Protein AF-A0A7X3ZMJ9-F1 (afdb_monomer)

Solvent-accessible surface area (backbone atoms only — not comparable to full-atom values): 6054 Å² total; per-residue (Å²): 107,75,67,59,53,50,52,52,50,52,51,50,51,52,49,50,54,52,52,51,51,53,53,51,52,51,52,51,56,41,30,74,75,57,77,33,69,69,58,31,53,70,73,40,60,43,65,61,42,50,48,36,51,50,48,34,56,51,53,41,49,50,45,49,53,50,42,53,50,52,36,52,53,50,30,70,76,41,61,91,47,32,68,59,44,51,50,50,37,48,52,54,40,54,51,49,42,51,52,40,47,52,50,29,51,49,53,43,50,54,61,71,74,109

Sequence (114 aa):
MRSSYKKALIVYIGFIVVLVGILFGIIYRYYSQYGSIADTMMMVDFQGLLLAFMGAAVLSLISVVLTFNLARAWAKEQPEFTEQIVRYALIINLSLIIILGGLAVGIIVLRTLL

pLDDT: mean 81.0, std 8.13, range [56.03, 90.94]

Secondary structure (DSSP, 8-state):
-HHHHHHHHHHHHHHHHHHHHHHHHHHHHHHHHHSSHHHHHHHTTHHHHHHHHHHHHHHHHHHHHHHHHHHHHHHHH-GGGHHHHHHHHHHHHHHHHHHHHHHHHHHHHHHHH-

Structure (mmCIF, N/CA/C/O backbone):
data_AF-A0A7X3ZMJ9-F1
#
_entry.id   AF-A0A7X3ZMJ9-F1
#
loop_
_atom_site.group_PDB
_atom_site.id
_atom_site.type_symbol
_atom_site.label_atom_id
_atom_site.label_alt_id
_atom_site.label_comp_id
_atom_site.label_asym_id
_atom_site.label_entity_id
_atom_site.label_seq_id
_atom_site.pdbx_PDB_ins_code
_atom_site.Cartn_x
_atom_site.Cartn_y
_atom_site.Cartn_z
_atom_site.occupancy
_atom_site.B_iso_or_equiv
_atom_site.auth_seq_id
_atom_site.auth_comp_id
_atom_site.auth_asym_id
_atom_site.auth_atom_id
_atom_site.pdbx_PDB_model_num
ATOM 1 N N . MET A 1 1 ? -15.635 -2.888 13.598 1.00 62.59 1 MET A N 1
ATOM 2 C CA . MET A 1 1 ? -14.289 -3.426 13.261 1.00 62.59 1 MET A CA 1
ATOM 3 C C . MET A 1 1 ? -14.222 -4.215 11.956 1.00 62.59 1 MET A C 1
ATOM 5 O O . MET A 1 1 ? -13.471 -3.810 11.079 1.00 62.59 1 MET A O 1
ATOM 9 N N . ARG A 1 2 ? -14.986 -5.308 11.783 1.00 70.62 2 ARG A N 1
ATOM 10 C CA . ARG A 1 2 ? -14.866 -6.198 10.604 1.00 70.62 2 ARG A CA 1
ATOM 11 C C . ARG A 1 2 ? -15.077 -5.481 9.259 1.00 70.62 2 ARG A C 1
ATOM 13 O O . ARG A 1 2 ? -14.364 -5.769 8.308 1.00 70.62 2 ARG A O 1
ATOM 20 N N . SER A 1 3 ? -16.009 -4.525 9.197 1.00 76.88 3 SER A N 1
ATOM 21 C CA . SER A 1 3 ? -16.251 -3.694 8.003 1.00 76.88 3 SER A CA 1
ATOM 22 C C . SER A 1 3 ? -15.070 -2.762 7.687 1.00 76.88 3 SER A C 1
ATOM 24 O O . SER A 1 3 ? -14.593 -2.736 6.559 1.00 76.88 3 SER A O 1
ATOM 26 N N . SER A 1 4 ? -14.524 -2.069 8.688 1.00 74.56 4 SER A N 1
ATOM 27 C CA . SER A 1 4 ? -13.376 -1.163 8.534 1.00 74.56 4 SER A CA 1
ATOM 28 C C . SER A 1 4 ? -12.095 -1.894 8.120 1.00 74.56 4 SER A C 1
ATOM 30 O O . SER A 1 4 ? -11.391 -1.427 7.232 1.00 74.56 4 SER A O 1
ATOM 32 N N . TYR A 1 5 ? -11.836 -3.074 8.695 1.00 74.31 5 TYR A N 1
ATOM 33 C CA . TYR A 1 5 ? -10.725 -3.932 8.274 1.00 74.31 5 TYR A CA 1
ATOM 34 C C . TYR A 1 5 ? -10.882 -4.376 6.816 1.00 74.31 5 TYR A C 1
ATOM 36 O O . TYR A 1 5 ? -9.952 -4.244 6.029 1.00 74.31 5 TYR A O 1
ATOM 44 N N . LYS A 1 6 ? -12.087 -4.817 6.419 1.00 80.94 6 LYS A N 1
ATOM 45 C CA . LYS A 1 6 ? -12.381 -5.152 5.017 1.00 80.94 6 LYS A CA 1
ATOM 46 C C . LYS A 1 6 ? -12.144 -3.965 4.081 1.00 80.94 6 LYS A C 1
ATOM 48 O O . LYS A 1 6 ? -11.554 -4.157 3.028 1.00 80.94 6 LYS A O 1
ATOM 53 N N . LYS A 1 7 ? -12.561 -2.751 4.459 1.00 78.25 7 LYS A N 1
ATOM 54 C CA . LYS A 1 7 ? -12.319 -1.534 3.664 1.00 78.25 7 LYS A CA 1
ATOM 55 C C . LYS A 1 7 ? -10.825 -1.261 3.483 1.00 78.25 7 LYS A C 1
ATOM 57 O O . LYS A 1 7 ? -10.395 -1.043 2.359 1.00 78.25 7 LYS A O 1
ATOM 62 N N . ALA A 1 8 ? -10.040 -1.325 4.559 1.00 76.44 8 ALA A N 1
ATOM 63 C CA . ALA A 1 8 ? -8.590 -1.153 4.476 1.00 76.44 8 ALA A CA 1
ATOM 64 C C . ALA A 1 8 ? -7.930 -2.233 3.605 1.00 76.44 8 ALA A C 1
ATOM 66 O O . ALA A 1 8 ? -7.053 -1.925 2.808 1.00 76.44 8 ALA A O 1
ATOM 67 N N . LEU A 1 9 ? -8.404 -3.478 3.694 1.00 80.50 9 LEU A N 1
ATOM 68 C CA . LEU A 1 9 ? -7.896 -4.588 2.892 1.00 80.50 9 LEU A CA 1
ATOM 69 C C . LEU A 1 9 ? -8.247 -4.441 1.402 1.00 80.50 9 LEU A C 1
ATOM 71 O O . LEU A 1 9 ? -7.408 -4.716 0.554 1.00 80.50 9 LEU A O 1
ATOM 75 N N . ILE A 1 10 ? -9.442 -3.943 1.070 1.00 85.50 10 ILE A N 1
ATOM 76 C CA . ILE A 1 10 ? -9.819 -3.598 -0.312 1.00 85.50 10 ILE A CA 1
ATOM 77 C C . ILE A 1 10 ? -8.912 -2.492 -0.858 1.00 85.50 10 ILE A C 1
ATOM 79 O O . ILE A 1 10 ? -8.425 -2.606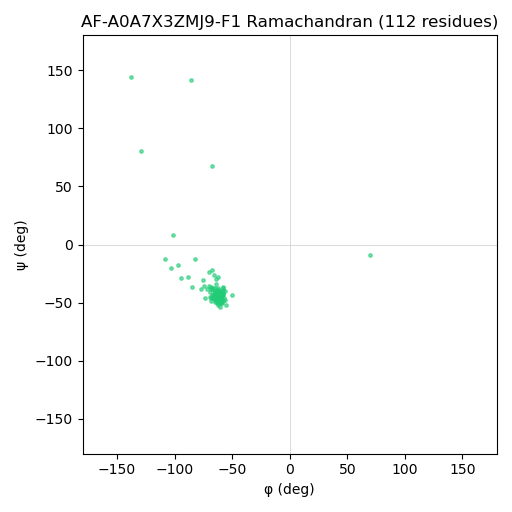 -1.980 1.00 85.50 10 ILE A O 1
ATOM 83 N N . VAL A 1 11 ? -8.652 -1.442 -0.071 1.00 82.38 11 VAL A N 1
ATOM 84 C CA . VAL A 1 11 ? -7.748 -0.358 -0.489 1.00 82.38 11 VAL A CA 1
ATOM 85 C C . VAL A 1 11 ? -6.318 -0.866 -0.658 1.00 82.38 11 VAL A C 1
ATOM 87 O O . VAL A 1 11 ? -5.672 -0.519 -1.640 1.00 82.38 11 VAL A O 1
ATOM 90 N N . TYR A 1 12 ? -5.847 -1.738 0.234 1.00 80.06 12 TYR A N 1
ATOM 91 C CA . TYR A 1 12 ? -4.554 -2.403 0.091 1.00 80.06 12 TYR A CA 1
ATOM 92 C C . TYR A 1 12 ? -4.481 -3.244 -1.193 1.00 80.06 12 TYR A C 1
ATOM 94 O O . TYR A 1 12 ? -3.515 -3.133 -1.937 1.00 80.06 12 TYR A O 1
ATOM 102 N N . ILE A 1 13 ? -5.515 -4.028 -1.518 1.00 86.81 13 ILE A N 1
ATOM 103 C CA . ILE A 1 13 ? -5.560 -4.781 -2.783 1.00 86.81 13 ILE A CA 1
ATOM 104 C C . ILE A 1 13 ? -5.511 -3.826 -3.980 1.00 86.81 13 ILE A C 1
ATOM 106 O O . ILE A 1 13 ? -4.731 -4.051 -4.902 1.00 86.81 13 ILE A O 1
ATOM 110 N N . GLY A 1 14 ? -6.294 -2.743 -3.959 1.00 85.88 14 GLY A N 1
ATOM 111 C CA . GLY A 1 14 ? -6.251 -1.718 -5.004 1.00 85.88 14 GLY A CA 1
ATOM 112 C C . GLY A 1 14 ? -4.857 -1.103 -5.153 1.00 85.88 14 GLY A C 1
ATOM 113 O O . GLY A 1 14 ? -4.364 -0.953 -6.268 1.00 85.88 14 GLY A O 1
ATOM 114 N N . PHE A 1 15 ? -4.184 -0.830 -4.036 1.00 82.06 15 PHE A N 1
ATOM 115 C CA . PHE A 1 15 ? -2.805 -0.356 -4.011 1.00 82.06 15 PHE A CA 1
ATOM 116 C C . PHE A 1 15 ? -1.828 -1.350 -4.659 1.00 82.06 15 PHE A C 1
ATOM 118 O O . PHE A 1 15 ? -1.013 -0.946 -5.488 1.00 82.06 15 PHE A O 1
ATOM 125 N N . ILE A 1 16 ? -1.945 -2.647 -4.360 1.00 85.69 16 ILE A N 1
ATOM 126 C CA . ILE A 1 16 ? -1.130 -3.689 -4.999 1.00 85.69 16 ILE A CA 1
ATOM 127 C C . ILE A 1 16 ? -1.384 -3.745 -6.507 1.00 85.69 16 ILE A C 1
ATOM 129 O O . ILE A 1 16 ? -0.429 -3.801 -7.274 1.00 85.69 16 ILE A O 1
ATOM 133 N N . VAL A 1 17 ? -2.643 -3.679 -6.952 1.00 87.75 17 VAL A N 1
ATOM 134 C CA . VAL A 1 17 ? -2.979 -3.665 -8.388 1.00 87.75 17 VAL A CA 1
ATOM 135 C C . VAL A 1 17 ? -2.331 -2.472 -9.093 1.00 87.75 17 VAL A C 1
ATOM 137 O O . VAL A 1 17 ? -1.747 -2.640 -10.163 1.00 87.75 17 VAL A O 1
ATOM 140 N N . VAL A 1 18 ? -2.377 -1.284 -8.483 1.00 85.44 18 VAL A N 1
ATOM 141 C CA . VAL A 1 18 ? -1.730 -0.078 -9.024 1.00 85.44 18 VAL A CA 1
ATOM 142 C C . VAL A 1 18 ? -0.217 -0.264 -9.113 1.00 85.44 18 VAL A C 1
ATOM 144 O O . VAL A 1 18 ? 0.361 -0.017 -10.170 1.00 85.44 18 VAL A O 1
ATOM 147 N N . LEU A 1 19 ? 0.427 -0.747 -8.047 1.00 81.69 19 LEU A N 1
ATOM 148 C CA . LEU A 1 19 ? 1.865 -1.014 -8.061 1.00 81.69 19 LEU A CA 1
ATOM 149 C C . LEU A 1 19 ? 2.245 -2.029 -9.149 1.00 81.69 19 LEU A C 1
ATOM 151 O O . LEU A 1 19 ? 3.231 -1.827 -9.856 1.00 81.69 19 LEU A O 1
ATOM 155 N N . VAL A 1 20 ? 1.478 -3.115 -9.297 1.00 84.44 20 VAL A N 1
ATOM 156 C CA . VAL A 1 20 ? 1.729 -4.151 -10.314 1.00 84.44 20 VAL A CA 1
ATOM 157 C C . VAL A 1 20 ? 1.587 -3.563 -11.714 1.00 84.44 20 VAL A C 1
ATOM 159 O O . VAL A 1 20 ? 2.422 -3.835 -12.573 1.00 84.44 20 VAL A O 1
ATOM 162 N N . GLY A 1 21 ? 0.579 -2.716 -11.938 1.00 85.06 21 GLY A N 1
ATOM 163 C CA . GLY A 1 21 ? 0.401 -2.000 -13.200 1.00 85.06 21 GLY A CA 1
ATOM 164 C C . GLY A 1 21 ? 1.591 -1.102 -13.543 1.00 85.06 21 GLY A C 1
ATOM 165 O O . GLY A 1 21 ? 2.055 -1.115 -14.681 1.00 85.06 21 GLY A O 1
ATOM 166 N N . ILE A 1 22 ? 2.136 -0.378 -12.558 1.00 81.19 22 ILE A N 1
ATOM 167 C CA . ILE A 1 22 ? 3.343 0.447 -12.738 1.00 81.19 22 ILE A CA 1
ATOM 168 C C . ILE A 1 22 ? 4.541 -0.430 -13.114 1.00 81.19 22 ILE A C 1
ATOM 170 O O . ILE A 1 22 ? 5.247 -0.123 -14.075 1.00 81.19 22 ILE A O 1
ATOM 174 N N . LEU A 1 23 ? 4.743 -1.546 -12.408 1.00 79.19 23 LEU A N 1
ATOM 175 C CA . LEU A 1 23 ? 5.836 -2.478 -12.686 1.00 79.19 23 LEU A CA 1
ATOM 176 C C . LEU A 1 23 ? 5.741 -3.046 -14.113 1.00 79.19 23 LEU A C 1
ATOM 178 O O . LEU A 1 23 ? 6.722 -3.025 -14.855 1.00 79.19 23 LEU A O 1
ATOM 182 N N . PHE A 1 24 ? 4.549 -3.487 -14.526 1.00 82.50 24 PHE A N 1
ATOM 183 C CA . PHE A 1 24 ? 4.302 -3.979 -15.884 1.00 82.50 24 PHE A CA 1
ATOM 184 C C . PHE A 1 24 ? 4.528 -2.904 -16.946 1.00 82.50 24 PHE A C 1
ATOM 186 O O . PHE A 1 24 ? 5.137 -3.192 -17.975 1.00 82.50 24 PHE A O 1
ATOM 193 N N . GLY A 1 25 ? 4.076 -1.671 -16.704 1.00 80.44 25 GLY A N 1
ATOM 194 C CA . GLY A 1 25 ? 4.285 -0.555 -17.626 1.00 80.44 25 GLY A CA 1
ATOM 195 C C . GLY A 1 25 ? 5.768 -0.261 -17.855 1.00 80.44 25 GLY A C 1
ATOM 196 O O . GLY A 1 25 ? 6.183 -0.030 -18.990 1.00 80.44 25 GLY A O 1
ATOM 197 N N . ILE A 1 26 ? 6.581 -0.336 -16.799 1.00 76.50 26 ILE A N 1
ATOM 198 C CA . ILE A 1 26 ? 8.033 -0.152 -16.891 1.00 76.50 26 ILE A CA 1
ATOM 199 C C . ILE A 1 26 ? 8.674 -1.304 -17.661 1.00 76.50 26 ILE A C 1
ATOM 201 O O . ILE A 1 26 ? 9.417 -1.055 -18.608 1.00 76.50 26 ILE A O 1
ATOM 205 N N . ILE A 1 27 ? 8.346 -2.552 -17.314 1.00 76.94 27 ILE A N 1
ATOM 206 C CA . ILE A 1 27 ? 8.869 -3.729 -18.020 1.00 76.94 27 ILE A CA 1
ATOM 207 C C . ILE A 1 27 ? 8.530 -3.651 -19.510 1.00 76.94 27 ILE A C 1
ATOM 209 O O . ILE A 1 27 ? 9.411 -3.837 -20.340 1.00 76.94 27 ILE A O 1
ATOM 213 N N . TYR A 1 28 ? 7.285 -3.321 -19.860 1.00 78.69 28 TYR A N 1
ATOM 214 C CA . TYR A 1 28 ? 6.856 -3.198 -21.251 1.00 78.69 28 TYR A CA 1
ATOM 215 C C . TYR A 1 28 ? 7.603 -2.083 -21.994 1.00 78.69 28 TYR A C 1
ATOM 217 O O . TYR A 1 28 ? 8.077 -2.293 -23.111 1.00 78.69 28 TYR A O 1
ATOM 225 N N . ARG A 1 29 ? 7.754 -0.909 -21.364 1.00 75.62 29 ARG A N 1
ATOM 226 C CA . ARG A 1 29 ? 8.478 0.229 -21.948 1.00 75.62 29 ARG A CA 1
ATOM 227 C C . ARG A 1 29 ? 9.920 -0.142 -22.281 1.00 75.62 29 ARG A C 1
ATOM 229 O O . ARG A 1 29 ? 10.347 0.081 -23.410 1.00 75.62 29 ARG A O 1
ATOM 236 N N . TYR A 1 30 ? 10.648 -0.732 -21.338 1.00 70.25 30 TYR A N 1
ATOM 237 C CA . TYR A 1 30 ? 12.038 -1.117 -21.573 1.00 70.25 30 TYR A CA 1
ATOM 238 C C . TYR A 1 30 ? 12.152 -2.321 -22.514 1.00 70.25 30 TYR A C 1
ATOM 240 O O . TYR A 1 30 ? 12.976 -2.307 -23.422 1.00 70.25 30 TYR A O 1
ATOM 248 N N . TYR A 1 31 ? 11.261 -3.307 -22.415 1.00 68.69 31 TYR A N 1
ATOM 249 C CA . TYR A 1 31 ? 11.239 -4.425 -23.358 1.00 68.69 31 TYR A CA 1
ATOM 250 C C . TYR A 1 31 ? 11.069 -3.950 -24.810 1.00 68.69 31 TYR A C 1
ATOM 252 O O . TYR A 1 31 ? 11.746 -4.454 -25.703 1.00 68.69 31 TYR A O 1
ATOM 260 N N . SER A 1 32 ? 10.240 -2.927 -25.049 1.00 70.00 32 SER A N 1
ATOM 261 C CA . SER A 1 32 ? 10.083 -2.330 -26.383 1.00 70.00 32 SER A CA 1
ATOM 262 C C . SER A 1 32 ? 11.341 -1.621 -26.905 1.00 70.00 32 SER A C 1
ATOM 264 O O . SER A 1 32 ? 11.520 -1.529 -28.117 1.00 70.00 32 SER A O 1
ATOM 266 N N . GLN A 1 33 ? 12.217 -1.141 -26.016 1.00 68.31 33 GLN A N 1
ATOM 267 C CA . GLN A 1 33 ? 13.479 -0.495 -26.389 1.00 68.31 33 GLN A CA 1
ATOM 268 C C . GLN A 1 33 ? 14.607 -1.498 -26.636 1.00 68.31 33 GLN A C 1
ATOM 270 O O . GLN A 1 33 ? 15.424 -1.270 -27.524 1.00 68.31 33 GLN A O 1
ATOM 275 N N . TYR A 1 34 ? 14.659 -2.588 -25.868 1.00 66.81 34 TYR A N 1
ATOM 276 C CA . TYR A 1 34 ? 15.809 -3.498 -25.860 1.00 66.81 34 TYR A CA 1
ATOM 277 C C . TYR A 1 34 ? 15.542 -4.851 -26.531 1.00 66.81 34 TYR A C 1
ATOM 279 O O . TYR A 1 34 ? 16.480 -5.593 -26.796 1.00 66.81 34 TYR A O 1
ATOM 287 N N . GLY A 1 35 ? 14.286 -5.201 -26.825 1.00 67.56 35 GLY A N 1
ATOM 288 C CA . GLY A 1 35 ? 13.916 -6.424 -27.553 1.00 67.56 35 GLY A CA 1
ATOM 289 C C . GLY A 1 35 ? 14.136 -7.737 -26.786 1.00 67.56 35 GLY A C 1
ATOM 290 O O . GLY A 1 35 ? 13.665 -8.787 -27.222 1.00 67.56 35 GLY A O 1
ATOM 291 N N . SER A 1 36 ? 14.802 -7.697 -25.627 1.00 72.31 36 SER A N 1
ATOM 292 C CA . SER A 1 36 ? 15.036 -8.848 -24.759 1.00 72.31 36 SER A CA 1
ATOM 293 C C . SER A 1 36 ? 14.835 -8.493 -23.281 1.00 72.31 36 SER A C 1
ATOM 295 O O . SER A 1 36 ? 15.134 -7.388 -22.816 1.00 72.31 36 SER A O 1
ATOM 297 N N . ILE A 1 37 ? 14.302 -9.455 -22.520 1.00 66.38 37 ILE A N 1
ATOM 298 C CA . ILE A 1 37 ? 14.097 -9.317 -21.070 1.00 66.38 37 ILE A CA 1
ATOM 299 C C . ILE A 1 37 ? 15.448 -9.277 -20.340 1.00 66.38 37 ILE A C 1
ATOM 301 O O . ILE A 1 37 ? 15.593 -8.531 -19.377 1.00 66.38 37 ILE A O 1
ATOM 305 N N . ALA A 1 38 ? 16.440 -10.040 -20.810 1.00 67.62 38 ALA A N 1
ATOM 306 C CA . ALA A 1 38 ? 17.762 -10.103 -20.191 1.00 67.62 38 ALA A CA 1
ATOM 307 C C . ALA A 1 38 ? 18.490 -8.753 -20.273 1.00 67.62 38 ALA A C 1
ATOM 309 O O . ALA A 1 38 ? 19.003 -8.272 -19.266 1.00 67.62 38 ALA A O 1
ATOM 310 N N . ASP A 1 39 ? 18.449 -8.101 -21.435 1.00 66.31 39 ASP A N 1
ATOM 311 C CA . ASP A 1 39 ? 19.084 -6.793 -21.635 1.00 66.31 39 ASP A CA 1
ATOM 312 C C . ASP A 1 39 ? 18.344 -5.692 -20.863 1.00 66.31 39 ASP A C 1
ATOM 314 O O . ASP A 1 39 ? 18.963 -4.816 -20.259 1.00 66.31 39 ASP A O 1
ATOM 318 N N . THR A 1 40 ? 17.014 -5.800 -20.779 1.00 65.81 40 THR A N 1
ATOM 319 C CA . THR A 1 40 ? 16.174 -4.918 -19.954 1.00 65.81 40 THR A CA 1
ATOM 320 C C . THR A 1 40 ? 16.538 -5.007 -18.467 1.00 65.81 40 THR A C 1
ATOM 322 O O . THR A 1 40 ? 16.644 -3.985 -17.792 1.00 65.81 40 THR A O 1
ATOM 325 N N . MET A 1 41 ? 16.753 -6.220 -17.947 1.00 65.50 41 MET A N 1
ATOM 326 C CA . MET A 1 41 ? 17.133 -6.448 -16.547 1.00 65.50 41 MET A CA 1
ATOM 327 C C . MET A 1 41 ? 18.557 -5.981 -16.220 1.00 65.50 41 MET A C 1
ATOM 329 O O . MET A 1 41 ? 18.844 -5.730 -15.053 1.00 65.50 41 MET A O 1
ATOM 333 N N . MET A 1 42 ? 19.436 -5.884 -17.222 1.00 67.38 42 MET A N 1
ATOM 334 C CA . MET A 1 42 ? 20.821 -5.437 -17.051 1.00 67.38 42 MET A CA 1
ATOM 335 C C . MET A 1 42 ? 20.988 -3.914 -17.157 1.00 67.38 42 MET A C 1
ATOM 337 O O . MET A 1 42 ? 21.913 -3.378 -16.552 1.00 67.38 42 MET A O 1
ATOM 341 N N . MET A 1 43 ? 20.121 -3.213 -17.901 1.00 64.25 43 MET A N 1
ATOM 342 C CA . MET A 1 43 ? 20.188 -1.748 -18.049 1.00 64.25 43 MET A CA 1
ATOM 343 C C . MET A 1 43 ? 19.306 -0.968 -17.074 1.00 64.25 43 MET A C 1
ATOM 345 O O . MET A 1 43 ? 19.634 0.166 -16.734 1.00 64.25 43 MET A O 1
ATOM 349 N N . VAL A 1 44 ? 18.192 -1.543 -16.621 1.00 63.91 44 VAL A N 1
ATOM 350 C CA . VAL A 1 44 ? 17.401 -0.963 -15.530 1.00 63.91 44 VAL A CA 1
ATOM 351 C C . VAL A 1 44 ? 17.992 -1.455 -14.220 1.00 63.91 44 VAL A C 1
ATOM 353 O O . VAL A 1 44 ? 18.327 -2.633 -14.120 1.00 63.91 44 VAL A O 1
ATOM 356 N N . ASP A 1 45 ? 18.049 -0.610 -13.185 1.00 73.50 45 ASP A N 1
ATOM 357 C CA . ASP A 1 45 ? 18.247 -1.081 -11.807 1.00 73.50 45 ASP A CA 1
ATOM 358 C C . ASP A 1 45 ? 17.008 -1.871 -11.343 1.00 73.50 45 ASP A C 1
ATOM 360 O O . ASP A 1 45 ? 16.213 -1.443 -10.503 1.00 73.50 45 ASP A O 1
ATOM 364 N N . PHE A 1 46 ? 16.8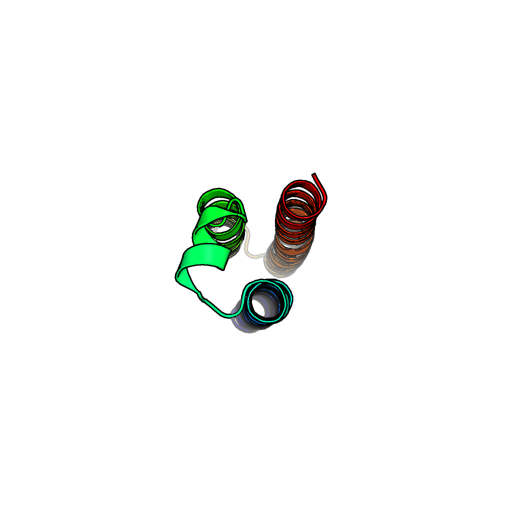05 -3.031 -11.966 1.00 72.69 46 PHE A N 1
ATOM 365 C CA . PHE A 1 46 ? 15.654 -3.900 -11.803 1.00 72.69 46 PHE A CA 1
ATOM 366 C C . PHE A 1 46 ? 15.599 -4.436 -10.375 1.00 72.69 46 PHE A C 1
ATOM 368 O O . PHE A 1 46 ? 14.518 -4.575 -9.808 1.00 72.69 46 PHE A O 1
ATOM 375 N N . GLN A 1 47 ? 16.765 -4.669 -9.764 1.00 75.81 47 GLN A N 1
ATOM 376 C CA . GLN A 1 47 ? 16.873 -5.035 -8.35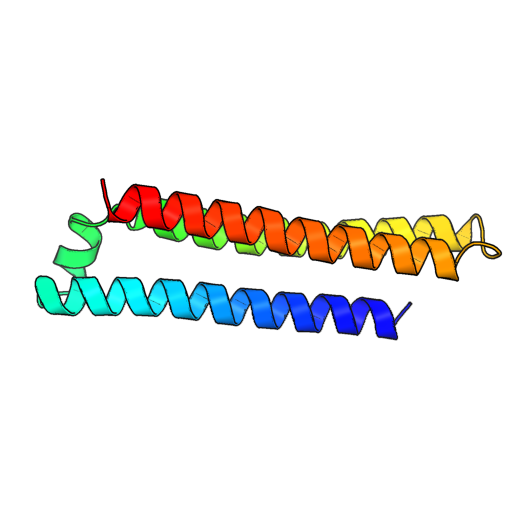6 1.00 75.81 47 GLN A CA 1
ATOM 377 C C . GLN A 1 47 ? 16.372 -3.910 -7.449 1.00 75.81 47 GLN A C 1
ATOM 379 O O . GLN A 1 47 ? 15.547 -4.172 -6.577 1.00 75.81 47 GLN A O 1
ATOM 384 N N . GLY A 1 48 ? 16.794 -2.662 -7.672 1.00 76.31 48 GLY A N 1
ATOM 385 C CA . GLY A 1 48 ? 16.296 -1.507 -6.925 1.00 76.31 48 GLY A CA 1
ATOM 386 C C . GLY A 1 48 ? 14.795 -1.273 -7.114 1.00 76.31 48 GLY A C 1
ATOM 387 O O . GLY A 1 48 ? 14.090 -0.950 -6.156 1.00 76.31 48 GLY A O 1
ATOM 388 N N . LEU A 1 49 ? 14.286 -1.500 -8.325 1.00 80.25 49 LEU A N 1
ATOM 389 C CA . LEU A 1 49 ? 12.871 -1.359 -8.672 1.00 80.25 49 LEU A CA 1
ATOM 390 C C . LEU A 1 49 ? 12.009 -2.433 -7.995 1.00 80.25 49 LEU A C 1
ATOM 392 O O . LEU A 1 49 ? 10.990 -2.122 -7.374 1.00 80.25 49 LEU A O 1
ATOM 396 N N . LEU A 1 50 ? 12.461 -3.688 -8.044 1.00 79.88 50 LEU A N 1
ATOM 397 C CA . LEU A 1 50 ? 11.824 -4.811 -7.365 1.00 79.88 50 LEU A CA 1
ATOM 398 C C . LEU A 1 50 ? 11.875 -4.634 -5.843 1.00 79.88 50 LEU A C 1
ATOM 400 O O . LEU A 1 50 ? 10.875 -4.870 -5.168 1.00 79.88 50 LEU A O 1
ATOM 404 N N . LEU A 1 51 ? 13.001 -4.165 -5.299 1.00 83.31 51 LEU A N 1
ATOM 405 C CA . LEU A 1 51 ? 13.161 -3.899 -3.871 1.00 83.31 51 LEU A CA 1
ATOM 406 C C . LEU A 1 51 ? 12.221 -2.783 -3.399 1.00 83.31 51 LEU A C 1
ATOM 408 O O . LEU A 1 51 ? 11.580 -2.933 -2.361 1.00 83.31 51 LEU A O 1
ATOM 412 N N . ALA A 1 52 ? 12.091 -1.691 -4.160 1.00 83.38 52 ALA A N 1
ATOM 413 C CA . ALA A 1 52 ? 11.160 -0.607 -3.848 1.00 83.38 52 ALA A CA 1
ATOM 414 C C . ALA A 1 52 ? 9.701 -1.088 -3.886 1.00 83.38 52 ALA A C 1
ATOM 416 O O . ALA A 1 52 ? 8.927 -0.801 -2.971 1.00 83.38 52 ALA A O 1
ATOM 417 N N . PHE A 1 53 ? 9.343 -1.877 -4.904 1.00 84.38 53 PHE A N 1
ATOM 418 C CA . PHE A 1 53 ? 8.022 -2.489 -5.031 1.00 84.38 53 PHE A CA 1
ATOM 419 C C . PHE A 1 53 ? 7.708 -3.421 -3.851 1.00 84.38 53 PHE A C 1
ATOM 421 O O . PHE A 1 53 ? 6.692 -3.256 -3.171 1.00 84.38 53 PHE A O 1
ATOM 428 N N . MET A 1 54 ? 8.594 -4.384 -3.578 1.00 85.25 54 MET A N 1
ATOM 429 C CA . MET A 1 54 ? 8.413 -5.364 -2.507 1.00 85.25 54 MET A CA 1
ATOM 430 C C . MET A 1 54 ? 8.419 -4.693 -1.136 1.00 85.25 54 MET A C 1
ATOM 432 O O . MET A 1 54 ? 7.571 -5.002 -0.302 1.00 85.25 54 MET A O 1
ATOM 436 N N . GLY A 1 55 ? 9.327 -3.742 -0.913 1.00 87.12 55 GLY A N 1
ATOM 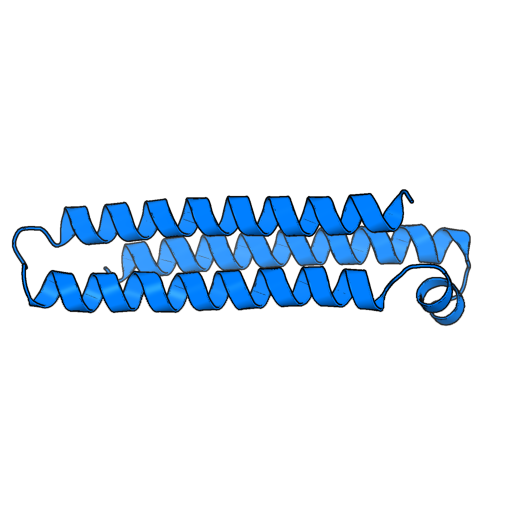437 C CA . GLY A 1 55 ? 9.408 -2.971 0.322 1.00 87.12 55 GLY A CA 1
ATOM 438 C C . GLY A 1 55 ? 8.106 -2.231 0.605 1.00 87.12 55 GLY A C 1
ATOM 439 O O . GLY A 1 55 ? 7.546 -2.368 1.689 1.00 87.12 55 GLY A O 1
ATOM 440 N N . ALA A 1 56 ? 7.560 -1.523 -0.384 1.00 87.31 56 ALA A N 1
ATOM 441 C CA . ALA A 1 56 ? 6.297 -0.811 -0.231 1.00 87.31 56 ALA A CA 1
ATOM 442 C C . ALA A 1 56 ? 5.113 -1.754 0.024 1.00 87.31 56 ALA A C 1
ATOM 444 O O . ALA A 1 56 ? 4.296 -1.491 0.910 1.00 87.31 56 ALA A O 1
ATOM 445 N N . ALA A 1 57 ? 5.034 -2.873 -0.701 1.00 85.75 57 ALA A N 1
ATOM 446 C CA . ALA A 1 57 ? 3.972 -3.867 -0.546 1.00 85.75 57 ALA A CA 1
ATOM 447 C C . ALA A 1 57 ? 3.998 -4.558 0.830 1.00 85.75 57 ALA A C 1
ATOM 449 O O . ALA A 1 57 ? 2.950 -4.741 1.455 1.00 85.75 57 ALA A O 1
ATOM 450 N N . VAL A 1 58 ? 5.188 -4.916 1.320 1.00 88.81 58 VAL A N 1
ATOM 451 C CA . VAL A 1 58 ? 5.372 -5.578 2.619 1.00 88.81 58 VAL A CA 1
ATOM 452 C C . VAL A 1 58 ? 5.166 -4.593 3.767 1.00 88.81 58 VAL A C 1
ATOM 454 O O . VAL A 1 58 ? 4.424 -4.897 4.699 1.00 88.81 58 VAL A O 1
ATOM 457 N N . LEU A 1 59 ? 5.752 -3.393 3.700 1.00 89.50 59 LEU A N 1
ATOM 458 C CA . LEU A 1 59 ? 5.592 -2.371 4.741 1.00 89.50 59 LEU A CA 1
ATOM 459 C C . LEU A 1 59 ? 4.135 -1.924 4.889 1.00 89.50 59 LEU A C 1
ATOM 461 O O . LEU A 1 59 ? 3.652 -1.770 6.011 1.00 89.50 59 LEU A O 1
ATOM 465 N N . SER A 1 60 ? 3.414 -1.766 3.777 1.00 85.94 60 SER A N 1
ATOM 466 C CA . SER A 1 60 ? 1.987 -1.431 3.826 1.00 85.94 60 SER A CA 1
ATOM 467 C C . SER A 1 60 ? 1.148 -2.577 4.399 1.00 85.94 60 SER A C 1
ATOM 469 O O . SER A 1 60 ? 0.262 -2.318 5.209 1.00 85.94 60 SER A O 1
ATOM 471 N N . LEU A 1 61 ? 1.462 -3.843 4.095 1.00 86.38 61 LEU A N 1
ATOM 472 C CA . LEU A 1 61 ? 0.787 -4.988 4.719 1.00 86.38 61 LEU A CA 1
ATOM 473 C C . LEU A 1 61 ? 1.021 -5.037 6.232 1.00 86.38 61 LEU A C 1
ATOM 475 O O . LEU A 1 61 ? 0.080 -5.205 7.009 1.00 86.38 61 LEU A O 1
ATOM 479 N N . ILE A 1 62 ? 2.278 -4.874 6.649 1.00 89.56 62 ILE A N 1
ATOM 480 C CA . ILE A 1 62 ? 2.672 -4.838 8.060 1.00 89.56 62 ILE A CA 1
ATOM 481 C C . ILE A 1 62 ? 1.935 -3.703 8.776 1.00 89.56 62 ILE A C 1
ATOM 483 O O . ILE A 1 62 ? 1.389 -3.919 9.858 1.00 89.56 62 ILE A O 1
ATOM 487 N N . SER A 1 63 ? 1.845 -2.528 8.150 1.00 88.31 63 SER A N 1
ATOM 488 C CA . SER A 1 63 ? 1.076 -1.395 8.664 1.00 88.31 63 SER A CA 1
ATOM 489 C C . SER A 1 63 ? -0.408 -1.733 8.837 1.00 88.31 63 SER A C 1
ATOM 491 O O . SER A 1 63 ? -0.962 -1.493 9.913 1.00 88.31 63 SER A O 1
ATOM 493 N N . VAL A 1 64 ? -1.048 -2.366 7.846 1.00 86.88 64 VAL A N 1
ATOM 494 C CA . VAL A 1 64 ? -2.441 -2.827 7.960 1.00 86.88 64 VAL A CA 1
ATOM 495 C C . VAL A 1 64 ? -2.614 -3.734 9.177 1.00 86.88 64 VAL A C 1
ATOM 497 O O . VAL A 1 64 ? -3.481 -3.494 10.020 1.00 86.88 64 VAL A O 1
ATOM 500 N N . VAL A 1 65 ? -1.77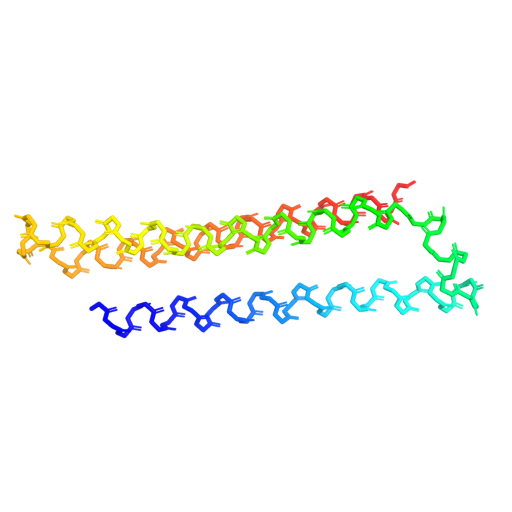2 -4.757 9.304 1.00 87.19 65 VAL A N 1
ATOM 501 C CA . VAL A 1 65 ? -1.875 -5.747 10.383 1.00 87.19 65 VAL A CA 1
ATOM 502 C C . VAL A 1 65 ? -1.639 -5.114 11.756 1.00 87.19 65 VAL A C 1
ATOM 504 O O . VAL A 1 65 ? -2.450 -5.311 12.663 1.00 87.19 65 VAL A O 1
ATOM 507 N N . LEU A 1 66 ? -0.569 -4.330 11.916 1.00 90.94 66 LEU A N 1
ATOM 508 C CA . LEU A 1 66 ? -0.220 -3.689 13.187 1.00 90.94 66 LEU A CA 1
ATOM 509 C C . LEU A 1 66 ? -1.302 -2.716 13.642 1.00 90.94 66 LEU A C 1
ATOM 511 O O . LEU A 1 66 ? -1.799 -2.838 14.760 1.00 90.94 66 LEU A O 1
ATOM 515 N N . THR A 1 67 ? -1.707 -1.786 12.778 1.00 89.31 67 THR A N 1
ATOM 516 C CA . THR A 1 67 ? -2.668 -0.740 13.139 1.00 89.31 67 THR A CA 1
ATOM 517 C C . THR A 1 67 ? -4.012 -1.332 13.563 1.00 89.31 67 THR A C 1
ATOM 519 O O . THR A 1 67 ? -4.589 -0.887 14.555 1.00 89.31 67 THR A O 1
ATOM 522 N N . PHE A 1 68 ? -4.510 -2.368 12.878 1.00 86.12 68 PHE A N 1
ATOM 523 C CA . PHE A 1 68 ? -5.770 -3.006 13.269 1.00 86.12 68 PHE A CA 1
ATOM 524 C C . PHE A 1 68 ? -5.644 -3.909 14.503 1.00 86.12 68 PHE A C 1
ATOM 526 O O . PHE A 1 68 ? -6.604 -3.997 15.271 1.00 86.12 68 PHE A O 1
ATOM 533 N N . ASN A 1 69 ? -4.490 -4.542 14.739 1.00 88.56 69 ASN A N 1
ATOM 534 C CA . ASN A 1 69 ? -4.250 -5.292 15.976 1.00 88.56 69 ASN A CA 1
ATOM 535 C C . ASN A 1 69 ? -4.168 -4.366 17.197 1.00 88.56 69 ASN A C 1
ATOM 537 O O . ASN A 1 69 ? -4.812 -4.650 18.207 1.00 88.56 69 ASN A O 1
ATOM 541 N N . LEU A 1 70 ? -3.467 -3.236 17.083 1.00 88.81 70 LEU A N 1
ATOM 542 C CA . LEU A 1 70 ? -3.419 -2.187 18.109 1.00 88.81 70 LEU A CA 1
ATOM 543 C C . LEU A 1 70 ? -4.809 -1.611 18.386 1.00 88.81 70 LEU A C 1
ATOM 545 O O . LEU A 1 70 ? -5.251 -1.584 19.531 1.00 88.81 70 LEU A O 1
ATOM 549 N N . ALA A 1 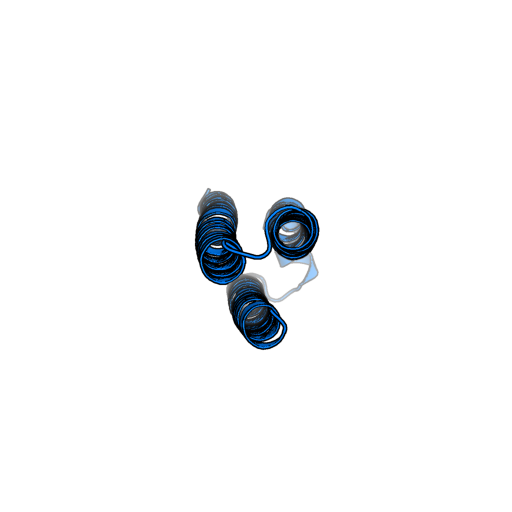71 ? -5.551 -1.255 17.33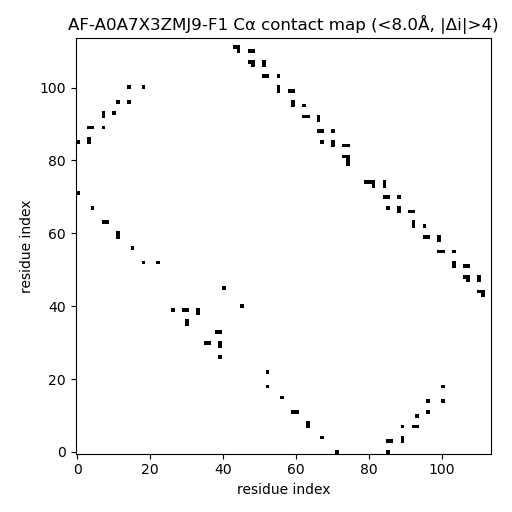4 1.00 88.12 71 ALA A N 1
ATOM 550 C CA . ALA A 1 71 ? -6.923 -0.771 17.467 1.00 88.12 71 ALA A CA 1
ATOM 551 C C . ALA A 1 71 ? -7.836 -1.789 18.168 1.00 88.12 71 ALA A C 1
ATOM 553 O O . ALA A 1 71 ? -8.715 -1.416 18.943 1.00 88.12 71 ALA A O 1
ATOM 554 N N . ARG A 1 72 ? -7.631 -3.087 17.909 1.00 85.06 72 ARG A N 1
ATOM 555 C CA . ARG A 1 72 ? -8.371 -4.167 18.570 1.00 85.06 72 ARG A CA 1
ATOM 556 C C . ARG A 1 72 ? -8.004 -4.305 20.043 1.00 85.06 72 ARG A C 1
ATOM 558 O O . ARG A 1 72 ? -8.903 -4.562 20.837 1.00 85.06 72 ARG A O 1
ATOM 565 N N . ALA A 1 73 ? -6.727 -4.182 20.395 1.00 89.69 73 ALA A N 1
ATOM 566 C CA . ALA A 1 73 ? -6.280 -4.217 21.783 1.00 89.69 73 ALA A CA 1
ATOM 567 C C . ALA A 1 73 ? -6.871 -3.037 22.569 1.00 89.69 73 ALA A C 1
ATOM 569 O O . ALA A 1 73 ? -7.560 -3.254 23.560 1.00 89.69 73 ALA A O 1
ATOM 570 N N . TRP A 1 74 ? -6.743 -1.815 22.049 1.00 88.00 74 TRP A N 1
ATOM 571 C CA . TRP A 1 74 ? -7.272 -0.620 22.709 1.00 88.00 74 TRP A CA 1
ATOM 572 C C . TRP A 1 74 ? -8.793 -0.592 22.827 1.00 88.00 74 TRP A C 1
ATOM 574 O O . TRP A 1 74 ? -9.308 -0.192 23.862 1.00 88.00 74 TRP A O 1
ATOM 584 N N . ALA A 1 75 ? -9.540 -1.074 21.831 1.00 87.19 75 ALA A N 1
ATOM 585 C CA . ALA A 1 75 ? -10.999 -1.139 21.958 1.00 87.19 75 ALA A CA 1
ATOM 586 C C . ALA A 1 75 ? -11.480 -2.149 23.014 1.00 87.19 75 ALA A C 1
ATOM 588 O O . ALA A 1 75 ? -12.611 -2.044 23.480 1.00 87.19 75 ALA A O 1
ATOM 589 N N . LYS A 1 76 ? -10.660 -3.149 23.376 1.00 88.38 76 LYS A N 1
ATOM 590 C CA . LYS A 1 76 ? -10.979 -4.047 24.498 1.00 88.38 76 LYS A CA 1
ATOM 591 C C . LYS A 1 76 ? -10.786 -3.355 25.843 1.00 88.38 76 LYS A C 1
ATOM 593 O O . LYS A 1 76 ? -11.541 -3.640 26.762 1.00 88.38 76 LYS A O 1
ATOM 598 N N . GLU A 1 77 ? -9.782 -2.489 25.948 1.00 89.44 77 GLU A N 1
ATOM 599 C CA . GLU A 1 77 ? -9.490 -1.732 27.169 1.00 89.44 77 GLU A CA 1
ATOM 600 C C . GLU A 1 77 ? -10.463 -0.564 27.355 1.00 89.44 77 GLU A C 1
ATOM 602 O O . GLU A 1 77 ? -10.907 -0.313 28.470 1.00 89.44 77 GLU A O 1
ATOM 607 N N . GLN A 1 78 ? -10.838 0.114 26.267 1.00 88.12 78 GLN A N 1
ATOM 608 C CA . GLN A 1 78 ? -11.748 1.259 26.287 1.00 88.12 78 GLN A CA 1
ATOM 609 C C . GLN A 1 78 ? -12.891 1.090 25.276 1.00 88.12 78 GLN A C 1
ATOM 611 O O . GLN A 1 78 ? -12.860 1.654 24.174 1.00 88.12 78 GLN A O 1
ATOM 616 N N . PRO A 1 79 ? -13.929 0.309 25.633 1.00 85.44 79 PRO A N 1
ATOM 617 C CA . PRO A 1 79 ? -15.024 -0.009 24.721 1.00 85.44 79 PRO A CA 1
ATOM 618 C C . PRO A 1 79 ? -15.834 1.225 24.300 1.00 85.44 79 PRO A C 1
ATOM 620 O O . PRO A 1 79 ? -16.317 1.274 23.168 1.00 85.44 79 PRO A O 1
ATOM 623 N N . GLU A 1 80 ? -15.919 2.240 25.158 1.00 89.56 80 GLU A N 1
ATOM 624 C CA . GLU A 1 80 ? -16.623 3.509 24.923 1.00 89.56 80 GLU A CA 1
ATOM 625 C C . GLU A 1 80 ? -16.051 4.332 23.752 1.00 89.56 80 GLU A C 1
ATOM 627 O O . GLU A 1 80 ? -16.800 5.012 23.053 1.00 89.56 80 GLU A O 1
ATOM 632 N N . PHE A 1 81 ? -14.757 4.186 23.445 1.00 88.38 81 PHE A N 1
ATOM 633 C CA . PHE A 1 81 ? -14.100 4.874 22.324 1.00 88.38 81 PHE A CA 1
ATOM 634 C C . PHE A 1 81 ? -13.891 3.986 21.090 1.00 88.38 81 PHE A C 1
ATOM 636 O O . PHE A 1 81 ? -13.244 4.402 20.125 1.00 88.38 81 PHE A O 1
ATOM 643 N N . THR A 1 82 ? -14.456 2.773 21.071 1.00 86.31 82 THR A N 1
ATOM 644 C CA . THR A 1 82 ? -14.233 1.776 20.006 1.00 86.31 82 THR A CA 1
ATOM 645 C C . THR A 1 82 ? -14.434 2.342 18.600 1.00 86.31 82 THR A C 1
ATOM 647 O O . THR A 1 82 ? -13.646 2.065 17.694 1.00 86.31 82 THR A O 1
ATOM 650 N N . GLU A 1 83 ? -15.487 3.131 18.387 1.00 86.56 83 GLU A N 1
ATOM 651 C CA . GLU A 1 83 ? -15.790 3.687 17.068 1.00 86.56 83 GLU A CA 1
ATOM 652 C C . GLU A 1 83 ? -14.725 4.690 16.605 1.00 86.56 83 GLU A C 1
ATOM 654 O O . GLU A 1 83 ? -14.259 4.620 15.463 1.00 86.56 83 GLU A O 1
ATOM 659 N N . GLN A 1 84 ? -14.277 5.567 17.507 1.00 90.38 84 GLN A N 1
ATOM 660 C CA . GLN A 1 84 ? -13.243 6.564 17.231 1.00 90.38 84 GLN A CA 1
ATOM 661 C C . GLN A 1 84 ? -11.890 5.895 16.977 1.00 90.38 84 GLN A C 1
ATOM 663 O O . GLN A 1 84 ? -11.242 6.196 15.975 1.00 90.38 84 GLN A O 1
ATOM 668 N N . ILE A 1 85 ? -11.510 4.919 17.810 1.00 88.12 85 ILE A N 1
ATOM 669 C CA . ILE A 1 85 ? -10.277 4.133 17.654 1.00 88.12 85 ILE A CA 1
ATOM 670 C C . ILE A 1 85 ? -10.239 3.472 16.273 1.00 88.12 85 ILE A C 1
ATOM 672 O O . ILE A 1 85 ? -9.251 3.575 15.547 1.00 88.12 85 ILE A O 1
ATOM 676 N N . VAL A 1 86 ? -11.336 2.829 15.866 1.00 86.62 86 VAL A N 1
ATOM 677 C CA . VAL A 1 86 ? -11.425 2.161 14.560 1.00 86.62 86 VAL A CA 1
ATOM 678 C C . VAL A 1 86 ? -11.377 3.159 13.406 1.00 86.62 86 VAL A C 1
ATOM 680 O O . VAL A 1 86 ? -10.786 2.859 12.365 1.00 86.62 86 VAL A O 1
ATOM 683 N N . ARG A 1 87 ? -11.991 4.334 13.564 1.00 87.25 87 ARG A N 1
ATOM 684 C CA . ARG A 1 87 ? -11.964 5.393 12.552 1.00 87.25 87 ARG A CA 1
ATOM 685 C C . ARG A 1 87 ? -10.552 5.950 12.370 1.00 87.25 87 ARG A C 1
ATOM 687 O O . ARG A 1 87 ? -10.096 6.035 11.232 1.00 87.25 87 ARG A O 1
ATOM 694 N N . TYR A 1 88 ? -9.842 6.253 13.456 1.00 89.94 88 TYR A N 1
ATOM 695 C CA . TYR A 1 88 ? -8.455 6.720 13.394 1.00 89.94 88 TYR A CA 1
ATOM 696 C C . TYR A 1 88 ? -7.513 5.658 12.839 1.00 89.94 88 TYR A C 1
ATOM 698 O O . TYR A 1 88 ? -6.704 5.965 11.970 1.00 89.94 88 TYR A O 1
ATOM 706 N N . ALA A 1 89 ? -7.672 4.399 13.251 1.00 88.31 89 ALA A N 1
ATOM 707 C CA . ALA A 1 89 ? -6.904 3.283 12.709 1.00 88.31 89 ALA A CA 1
ATOM 708 C C . ALA A 1 89 ? -7.043 3.173 11.183 1.00 88.31 89 ALA A C 1
ATOM 710 O O . ALA A 1 89 ? -6.062 2.933 10.483 1.00 88.31 89 ALA A O 1
ATOM 711 N N . LEU A 1 90 ? -8.252 3.391 10.655 1.00 87.25 90 LEU A N 1
ATOM 712 C CA . LEU A 1 90 ? -8.501 3.378 9.218 1.00 87.25 90 LEU A CA 1
ATOM 713 C C . LEU A 1 90 ? -7.849 4.580 8.516 1.00 87.25 90 LEU A C 1
ATOM 715 O O . LEU A 1 90 ? -7.197 4.387 7.495 1.00 87.25 90 LEU A O 1
ATOM 719 N N . ILE A 1 91 ? -7.972 5.791 9.071 1.00 89.94 91 ILE A N 1
ATOM 720 C CA . ILE A 1 91 ? -7.343 7.005 8.517 1.00 89.94 91 ILE A CA 1
ATOM 721 C C . ILE A 1 91 ? -5.819 6.860 8.475 1.00 89.94 91 ILE A C 1
ATOM 723 O O . ILE A 1 91 ? -5.216 7.087 7.431 1.00 89.94 91 ILE A O 1
ATOM 727 N N . ILE A 1 92 ? -5.206 6.430 9.580 1.00 89.88 92 ILE A N 1
ATOM 728 C CA . ILE A 1 92 ? -3.756 6.226 9.678 1.00 89.88 92 ILE A CA 1
ATOM 729 C C . ILE A 1 92 ? -3.289 5.222 8.622 1.00 89.88 92 ILE A C 1
ATOM 731 O O . ILE A 1 92 ? -2.297 5.470 7.943 1.00 89.88 92 ILE A O 1
ATOM 735 N N . ASN A 1 93 ? -4.026 4.123 8.435 1.00 88.88 93 ASN A N 1
ATOM 736 C CA . ASN A 1 93 ? -3.685 3.127 7.422 1.00 88.88 93 ASN A CA 1
ATOM 737 C C . ASN A 1 93 ? -3.720 3.690 6.005 1.00 88.88 93 ASN A C 1
ATOM 739 O O . ASN A 1 93 ? -2.788 3.487 5.235 1.00 88.88 93 ASN A O 1
ATOM 743 N N . LEU A 1 94 ? -4.794 4.405 5.666 1.00 86.88 94 LEU A N 1
ATOM 744 C CA . LEU A 1 94 ? -4.930 5.018 4.349 1.00 86.88 94 LEU A CA 1
ATOM 745 C C . LEU A 1 94 ? -3.788 6.001 4.084 1.00 86.88 94 LEU A C 1
ATOM 747 O O . LEU A 1 94 ? -3.175 5.943 3.022 1.00 86.88 94 LEU A O 1
ATOM 751 N N . SER A 1 95 ? -3.456 6.844 5.063 1.00 90.12 95 SER A N 1
ATOM 752 C CA . SER A 1 95 ? -2.331 7.773 4.961 1.00 90.12 95 SER A CA 1
ATOM 753 C C . SER A 1 95 ? -1.002 7.045 4.761 1.00 90.12 95 SER A C 1
ATOM 755 O O . SER A 1 95 ? -0.226 7.433 3.892 1.00 90.12 95 SER A O 1
ATOM 757 N N . LEU A 1 96 ? -0.743 5.966 5.506 1.00 88.19 96 LEU A N 1
ATOM 758 C CA . LEU A 1 96 ? 0.487 5.182 5.363 1.00 88.19 96 LEU A CA 1
ATOM 759 C C . LEU A 1 96 ? 0.578 4.493 4.000 1.00 88.19 96 LEU A C 1
ATOM 761 O O . LEU A 1 96 ? 1.640 4.530 3.387 1.00 88.19 96 LEU A O 1
ATOM 765 N N . ILE A 1 97 ? -0.521 3.932 3.488 1.00 86.44 97 ILE A N 1
ATOM 766 C CA . ILE A 1 97 ? -0.566 3.347 2.139 1.00 86.44 97 ILE A CA 1
ATOM 767 C C . ILE A 1 97 ? -0.239 4.412 1.084 1.00 86.44 97 ILE A C 1
ATOM 769 O O . ILE A 1 97 ? 0.575 4.159 0.199 1.00 86.44 97 ILE A O 1
ATOM 773 N N .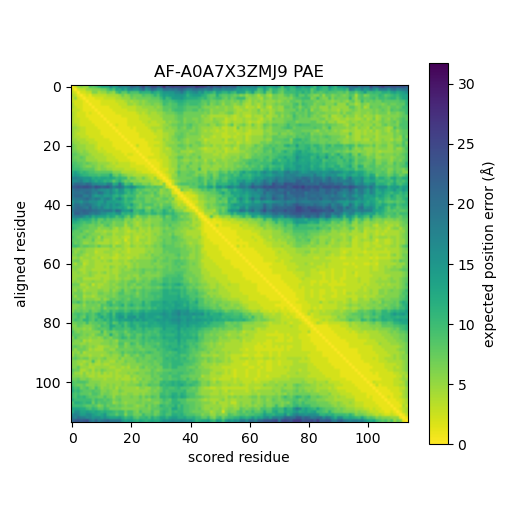 ILE A 1 98 ? -0.821 5.610 1.192 1.00 85.88 98 ILE A N 1
ATOM 774 C CA . ILE A 1 98 ? -0.562 6.713 0.254 1.00 85.88 98 ILE A CA 1
ATOM 775 C C . ILE A 1 98 ? 0.901 7.163 0.324 1.00 85.88 98 ILE A C 1
ATOM 777 O O . ILE A 1 98 ? 1.539 7.308 -0.715 1.00 85.88 98 ILE A O 1
ATOM 781 N N . ILE A 1 99 ? 1.451 7.356 1.527 1.00 88.38 99 ILE A N 1
ATOM 782 C CA . ILE A 1 99 ? 2.837 7.808 1.718 1.00 88.38 99 ILE A CA 1
ATOM 783 C C . ILE A 1 99 ? 3.824 6.756 1.207 1.00 88.38 99 ILE A C 1
ATOM 785 O O . ILE A 1 99 ? 4.714 7.083 0.427 1.00 88.38 99 ILE A O 1
ATOM 789 N N . LEU A 1 100 ? 3.658 5.490 1.601 1.00 86.50 100 LEU A N 1
ATOM 790 C CA . LEU A 1 100 ? 4.523 4.396 1.153 1.00 86.50 100 LEU A CA 1
ATOM 791 C C . LEU A 1 100 ? 4.416 4.186 -0.357 1.00 86.50 100 LEU A C 1
ATOM 793 O O . LEU A 1 100 ? 5.428 3.973 -1.017 1.00 86.50 100 LEU A O 1
ATOM 797 N N . GLY A 1 101 ? 3.209 4.302 -0.910 1.00 82.81 101 GLY A N 1
ATOM 798 C CA . GLY A 1 101 ? 2.977 4.273 -2.346 1.00 82.81 101 GLY A CA 1
ATOM 799 C C . GLY A 1 101 ? 3.682 5.399 -3.083 1.00 82.81 101 GLY A C 1
ATOM 800 O O . GLY A 1 101 ? 4.406 5.142 -4.040 1.00 82.81 101 GLY A O 1
ATOM 801 N N . GLY A 1 102 ? 3.522 6.636 -2.614 1.00 83.75 102 GLY A N 1
ATOM 802 C CA . GLY A 1 102 ? 4.185 7.805 -3.184 1.00 83.75 102 GLY A CA 1
ATOM 803 C C . GLY A 1 102 ? 5.707 7.700 -3.120 1.00 83.75 102 GLY A C 1
ATOM 804 O O . GLY A 1 102 ? 6.377 7.991 -4.106 1.00 83.75 102 GLY A O 1
ATOM 805 N N . LEU A 1 103 ? 6.255 7.212 -2.003 1.00 86.19 103 LEU A N 1
ATOM 806 C CA . LEU A 1 103 ? 7.690 6.956 -1.858 1.00 86.19 103 LEU A CA 1
ATOM 807 C C . LEU A 1 103 ? 8.173 5.877 -2.829 1.00 86.19 103 LEU A C 1
ATOM 809 O O . LEU A 1 103 ? 9.191 6.070 -3.488 1.00 86.19 103 LEU A O 1
ATOM 813 N N . ALA A 1 104 ? 7.439 4.771 -2.960 1.00 81.88 104 ALA A N 1
ATOM 814 C CA . ALA A 1 104 ? 7.785 3.695 -3.884 1.00 81.88 104 ALA A CA 1
ATOM 815 C C . ALA A 1 104 ? 7.799 4.189 -5.330 1.00 81.88 104 ALA A C 1
ATOM 817 O O . ALA A 1 104 ? 8.787 4.005 -6.032 1.00 81.88 104 ALA A O 1
ATOM 818 N N . VAL A 1 105 ? 6.734 4.875 -5.752 1.00 80.12 105 VAL A N 1
ATOM 819 C CA . VAL A 1 105 ? 6.635 5.470 -7.089 1.00 80.12 105 VAL A CA 1
ATOM 820 C C . VAL A 1 105 ? 7.742 6.497 -7.306 1.00 80.12 105 VAL A C 1
ATOM 822 O O . VAL A 1 105 ? 8.386 6.471 -8.347 1.00 80.12 105 VAL A O 1
ATOM 825 N N . GLY A 1 106 ? 8.015 7.353 -6.320 1.00 80.81 106 GLY A N 1
ATOM 826 C CA . GLY A 1 106 ? 9.099 8.330 -6.378 1.00 80.81 106 GLY A CA 1
ATOM 827 C C . GLY A 1 106 ? 10.464 7.675 -6.579 1.00 80.81 106 GLY A C 1
ATOM 828 O O . GLY A 1 106 ? 11.191 8.069 -7.483 1.00 80.81 106 GLY A O 1
ATOM 829 N N . ILE A 1 107 ? 10.790 6.637 -5.803 1.00 81.62 107 ILE A N 1
ATOM 830 C CA . ILE A 1 107 ? 12.042 5.875 -5.944 1.00 81.62 107 ILE A CA 1
ATOM 831 C C . ILE A 1 107 ? 12.118 5.205 -7.318 1.00 81.62 107 ILE A C 1
ATOM 833 O O . ILE A 1 107 ? 13.160 5.260 -7.969 1.00 81.62 107 ILE A O 1
ATOM 837 N N . ILE A 1 108 ? 11.019 4.593 -7.763 1.00 76.38 108 ILE A N 1
ATOM 838 C CA . ILE A 1 108 ? 10.929 3.924 -9.062 1.00 76.38 108 ILE A CA 1
ATOM 839 C C . ILE A 1 108 ? 11.196 4.922 -10.192 1.00 76.38 108 ILE A C 1
ATOM 841 O O . ILE A 1 108 ? 12.047 4.657 -11.036 1.00 76.38 108 ILE A O 1
ATOM 845 N N . VAL A 1 109 ? 10.519 6.075 -10.193 1.00 74.75 109 VAL A N 1
ATOM 846 C CA . VAL A 1 109 ? 10.694 7.137 -11.197 1.00 74.75 109 VAL A CA 1
ATOM 847 C C . VAL A 1 109 ? 12.112 7.695 -11.160 1.00 74.75 109 VAL A C 1
ATOM 849 O O . VAL A 1 109 ? 12.746 7.810 -12.205 1.00 74.75 109 VAL A O 1
ATOM 852 N N . LEU A 1 110 ? 12.636 7.994 -9.969 1.00 76.88 110 LEU A N 1
ATOM 853 C CA . LEU A 1 110 ? 13.984 8.535 -9.812 1.00 76.88 110 LEU A CA 1
ATOM 854 C C . LEU A 1 110 ? 15.031 7.585 -10.406 1.00 76.88 110 LEU A C 1
ATOM 856 O O . LEU A 1 110 ? 15.931 8.038 -11.095 1.00 76.88 110 LEU A O 1
ATOM 860 N N . ARG A 1 111 ? 14.880 6.272 -10.196 1.00 70.62 111 ARG A N 1
ATOM 861 C CA . ARG A 1 111 ? 15.799 5.246 -10.716 1.00 70.62 111 ARG A CA 1
ATOM 862 C C . ARG A 1 111 ? 15.555 4.827 -12.167 1.00 70.62 111 ARG A C 1
ATOM 864 O O . ARG A 1 111 ? 16.383 4.114 -12.714 1.00 70.62 111 ARG A O 1
ATOM 871 N N . THR A 1 112 ? 14.426 5.199 -12.771 1.00 67.38 112 THR A N 1
ATOM 872 C CA . THR A 1 112 ? 14.173 4.958 -14.207 1.00 67.38 112 THR A CA 1
ATOM 873 C C . THR A 1 112 ? 14.486 6.167 -15.083 1.00 67.38 112 THR A C 1
ATOM 875 O O . THR A 1 112 ? 14.598 6.013 -16.295 1.00 67.38 112 THR A O 1
ATOM 878 N N . LEU A 1 113 ? 14.595 7.369 -14.509 1.00 64.81 113 LEU A N 1
ATOM 879 C CA . LEU A 1 113 ? 14.926 8.594 -15.247 1.00 64.81 113 LEU A CA 1
ATOM 880 C C . LEU A 1 113 ? 16.382 9.060 -15.080 1.00 64.81 113 LEU A C 1
ATOM 882 O O . LEU A 1 113 ? 16.829 9.849 -15.912 1.00 64.81 113 LEU A O 1
ATOM 886 N N . LEU A 1 114 ? 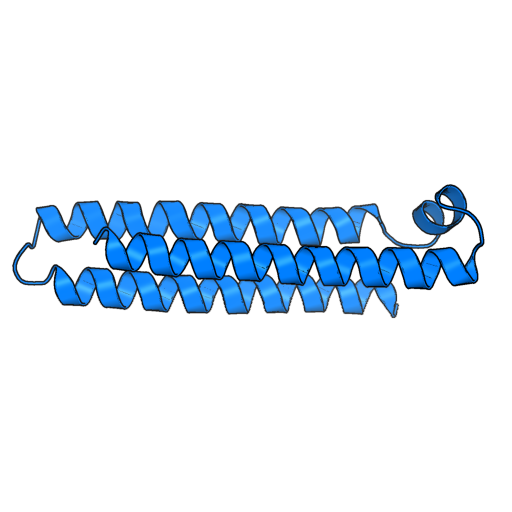17.085 8.622 -14.029 1.00 56.03 114 LEU A N 1
ATOM 887 C CA . LEU A 1 114 ? 18.541 8.780 -13.861 1.00 56.03 114 LEU A CA 1
ATOM 888 C C . LEU A 1 114 ? 19.282 7.610 -14.505 1.00 56.03 114 LEU A C 1
ATOM 890 O O . LEU A 1 114 ? 20.358 7.877 -15.081 1.00 56.03 114 LEU A O 1
#

Nearest PDB structures (foldseek):
  4cbj-assembly1_E  TM=6.775E-01  e=1.062E+00  Alkalihalophilus pseudofirmus OF4
  5j0l-assembly2_C  TM=7.267E-01  e=6.340E+00  synthetic construct
  7xge-assembly3_E  TM=2.742E-01  e=1.684E+00  synthetic construct
  7sqc-assembly1_1X  TM=3.001E-01  e=7.537E+00  Chlamydomonas reinhardtii

Foldseek 3Di:
DVVLLVVLVVVLVVLLVVLVVVVVVLQVVLCVVPVDSVVSVVPAVVVQLVCLSVVLSVVLVVLSVVLVVVLVVVCVVPVVCNVVSSVVSSVVSVVSNVVSSVVSVVSNVVRVVD

Radius of gyration: 17.99 Å; Cα contacts (8 Å, |Δi|>4): 66; chains: 1; bounding box: 37×19×55 Å

Mean predicted aligned error: 7.09 Å